Protein AF-A0A6G0QWD9-F1 (afdb_monomer)

Solvent-accessible surface area (backbone atoms only — not comparable to full-atom values): 4834 Å² total; per-residue (Å²): 129,57,66,43,86,88,73,74,45,73,54,84,80,85,83,74,78,90,81,58,91,64,73,72,82,69,82,72,73,79,50,74,69,55,48,52,53,48,50,57,40,47,76,67,67,48,53,46,70,59,46,52,52,50,46,22,68,76,68,76,39,59,68,88,68,50,74,89,61,76,89,130

pLDDT: mean 78.21, std 15.98, range [49.97, 95.75]

Mean predicted aligned error: 13.44 Å

Sequence (72 aa):
MVTCLDSEHVSIFEFGEHSSATASPGRKKLSLAQKAFCRDLAQNHIRPMRIRHALSRKFATPLEDLPPLKMV

Secondary structure (DSSP, 8-state):
-EE-TTT--EE----S----SSPPPPP-PPPHHHHHHHHHHHHTT--HHHHHHHHHHHTT--GGGSPPP---

Radius of gyration: 22.29 Å; Cα contacts (8 Å, |Δi|>4): 45; chains: 1; bounding box: 39×29×60 Å

Nearest PDB structures (foldseek):
  5opt-assembly1_R  TM=5.381E-01  e=2.664E+00  Trypanosoma cruzi strain CL Brener
  3jbn-assembly1_U  TM=5.311E-01  e=6.779E+00  Plasmodium falciparum 3D7

Structure (mmCIF, N/CA/C/O backbone):
data_AF-A0A6G0QWD9-F1
#
_entry.id   AF-A0A6G0QWD9-F1
#
loop_
_atom_site.group_PDB
_atom_site.id
_atom_site.type_symbol
_atom_site.label_atom_id
_atom_site.label_alt_id
_atom_site.label_comp_id
_atom_site.label_asym_id
_atom_site.label_entity_id
_atom_site.label_seq_id
_atom_site.pdbx_PDB_ins_code
_atom_site.Cartn_x
_atom_site.Cartn_y
_atom_site.Cartn_z
_atom_site.occupancy
_atom_site.B_iso_or_equiv
_atom_site.auth_seq_id
_atom_site.auth_comp_id
_atom_site.auth_asym_id
_atom_site.auth_atom_id
_atom_site.pdbx_PDB_model_num
ATOM 1 N N . MET A 1 1 ? 27.184 -7.323 -32.405 1.00 54.41 1 MET A N 1
ATOM 2 C CA . MET A 1 1 ? 26.695 -8.603 -32.956 1.00 54.41 1 MET A CA 1
ATOM 3 C C . MET A 1 1 ? 27.847 -9.215 -33.725 1.00 54.41 1 MET A C 1
ATOM 5 O O . MET A 1 1 ? 28.255 -8.638 -34.723 1.00 54.41 1 MET A O 1
ATOM 9 N N . VAL A 1 2 ? 28.457 -10.272 -33.190 1.00 54.78 2 VAL A N 1
ATOM 10 C CA . VAL A 1 2 ? 29.542 -10.983 -33.876 1.00 54.78 2 VAL A CA 1
ATOM 11 C C . VAL A 1 2 ? 28.926 -12.233 -34.479 1.00 54.78 2 VAL A C 1
ATOM 13 O O . VAL A 1 2 ? 28.314 -13.026 -33.762 1.00 54.78 2 VAL A O 1
ATOM 16 N N . THR A 1 3 ? 29.050 -12.372 -35.791 1.00 54.62 3 THR A N 1
ATOM 17 C CA . THR A 1 3 ? 28.559 -13.536 -36.526 1.00 54.62 3 THR A CA 1
ATOM 18 C C . THR A 1 3 ? 29.763 -14.379 -36.906 1.00 54.62 3 THR A C 1
ATOM 20 O O . THR A 1 3 ? 30.693 -13.872 -37.535 1.00 54.62 3 THR A O 1
ATOM 23 N N . CYS A 1 4 ? 29.779 -15.647 -36.503 1.00 56.31 4 CYS A N 1
ATOM 24 C CA . CYS A 1 4 ? 30.780 -16.581 -37.001 1.00 56.31 4 CYS A CA 1
ATOM 25 C C . CYS A 1 4 ? 30.390 -16.979 -38.429 1.00 56.31 4 CYS A C 1
ATOM 27 O O . CYS A 1 4 ? 29.298 -17.504 -38.634 1.00 56.31 4 CYS A O 1
ATOM 29 N N . LEU A 1 5 ? 31.258 -16.725 -39.409 1.00 72.44 5 LEU A N 1
ATOM 30 C CA . LEU A 1 5 ? 30.985 -17.048 -40.818 1.00 72.44 5 LEU A CA 1
ATOM 31 C C . LEU A 1 5 ? 31.099 -18.547 -41.131 1.00 72.44 5 LEU A C 1
ATOM 33 O O . LEU A 1 5 ? 30.639 -18.975 -42.179 1.00 72.44 5 LEU A O 1
ATOM 37 N N . ASP A 1 6 ? 31.688 -19.330 -40.227 1.00 72.00 6 ASP A N 1
ATOM 38 C CA . ASP A 1 6 ? 31.932 -20.763 -40.426 1.00 72.00 6 ASP A CA 1
ATOM 39 C C . ASP A 1 6 ? 30.760 -21.634 -39.933 1.00 72.00 6 ASP A C 1
ATOM 41 O O . ASP A 1 6 ? 30.504 -22.715 -40.450 1.00 72.00 6 ASP A O 1
ATOM 45 N N . SER A 1 7 ? 30.015 -21.152 -38.931 1.00 70.44 7 SER A N 1
ATOM 46 C CA . SER A 1 7 ? 28.865 -21.855 -38.341 1.00 70.44 7 SER A CA 1
ATOM 47 C C . SER A 1 7 ? 27.530 -21.133 -38.534 1.00 70.44 7 SER A C 1
ATOM 49 O O . SER A 1 7 ? 26.518 -21.586 -38.002 1.00 70.44 7 SER A O 1
ATOM 51 N N . GLU A 1 8 ? 27.541 -19.984 -39.222 1.00 64.06 8 GLU A N 1
ATOM 52 C CA . GLU A 1 8 ? 26.406 -19.059 -39.410 1.00 64.06 8 GLU A CA 1
ATOM 53 C C . GLU A 1 8 ? 25.668 -18.681 -38.110 1.00 64.06 8 GLU A C 1
ATOM 55 O O . GLU A 1 8 ? 24.555 -18.154 -38.119 1.00 64.06 8 GLU A O 1
ATOM 60 N N . HIS A 1 9 ? 26.296 -18.916 -36.958 1.00 55.91 9 HIS A N 1
ATOM 61 C CA . HIS A 1 9 ? 25.684 -18.708 -35.658 1.00 55.91 9 HIS A CA 1
ATOM 62 C C . HIS A 1 9 ? 25.953 -17.285 -35.167 1.00 55.91 9 HIS A C 1
ATOM 64 O O . HIS A 1 9 ? 27.094 -16.809 -35.113 1.00 55.91 9 HIS A O 1
ATOM 70 N N . VAL A 1 10 ? 24.876 -16.605 -34.778 1.00 57.78 10 VAL A N 1
ATOM 71 C CA . VAL A 1 10 ? 24.924 -15.298 -34.127 1.00 57.78 10 VAL A CA 1
ATOM 72 C C . VAL A 1 10 ? 24.973 -15.516 -32.622 1.00 57.78 10 VAL A C 1
ATOM 74 O O . VAL A 1 10 ? 24.030 -16.045 -32.037 1.00 57.78 10 VAL A O 1
ATOM 77 N N . SER A 1 11 ? 26.037 -15.039 -31.983 1.00 56.16 11 SER A N 1
ATOM 78 C CA . SER A 1 11 ? 26.113 -14.979 -30.523 1.00 56.16 11 SER A CA 1
ATOM 79 C C . SER A 1 11 ? 25.891 -13.540 -30.064 1.00 56.16 11 SER A C 1
ATOM 81 O O . SER A 1 11 ? 26.683 -12.639 -30.357 1.00 56.16 11 SER A O 1
ATOM 83 N N . ILE A 1 12 ? 24.787 -13.312 -29.351 1.00 62.38 12 ILE A N 1
ATOM 84 C CA . ILE A 1 12 ? 24.493 -12.033 -28.702 1.00 62.38 12 ILE A CA 1
ATOM 85 C C . ILE A 1 12 ? 25.172 -12.058 -27.331 1.00 62.38 12 ILE A C 1
ATOM 87 O O . ILE A 1 12 ? 24.694 -12.700 -26.401 1.00 62.38 12 ILE A O 1
ATOM 91 N N . PHE A 1 13 ? 26.312 -11.380 -27.218 1.00 52.69 13 PHE A N 1
ATOM 92 C CA . PHE A 1 13 ? 26.951 -11.110 -25.934 1.00 52.69 13 PHE A CA 1
ATOM 93 C C . PHE A 1 13 ? 26.476 -9.743 -25.437 1.00 52.69 13 PHE A C 1
ATOM 95 O O . PHE A 1 13 ? 26.974 -8.714 -25.892 1.00 52.69 13 PHE A O 1
ATOM 102 N N . GLU A 1 14 ? 25.504 -9.724 -24.527 1.00 54.41 14 GLU A N 1
ATOM 103 C CA . GLU A 1 14 ? 25.163 -8.516 -23.773 1.00 54.41 14 GLU A CA 1
ATOM 104 C C . GLU A 1 14 ? 26.073 -8.433 -22.544 1.00 54.41 14 GLU A C 1
ATOM 106 O O . GLU A 1 14 ? 25.871 -9.120 -21.544 1.00 54.41 14 GLU A 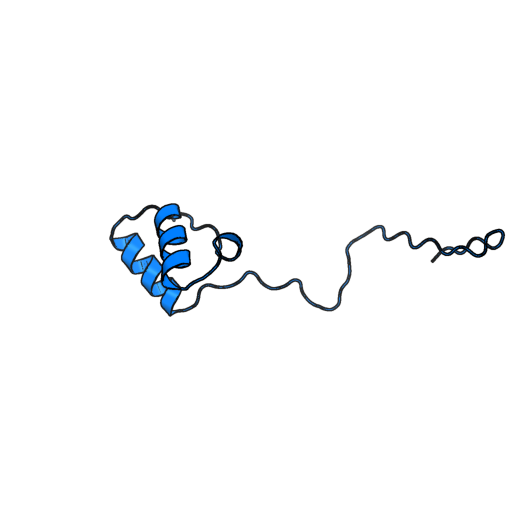O 1
ATOM 111 N N . PHE A 1 15 ? 27.117 -7.609 -22.629 1.00 50.22 15 PHE A N 1
ATOM 112 C CA . PHE A 1 15 ? 27.845 -7.140 -21.455 1.00 50.22 15 PHE A CA 1
ATOM 113 C C . PHE A 1 15 ? 27.442 -5.689 -21.203 1.00 50.22 15 PHE A C 1
ATOM 115 O O . PHE A 1 15 ? 27.798 -4.804 -21.979 1.00 50.22 15 PHE A O 1
ATOM 122 N N . GLY A 1 16 ? 26.705 -5.462 -20.116 1.00 49.97 16 GLY A N 1
ATOM 123 C CA . GLY A 1 16 ? 26.267 -4.132 -19.699 1.00 49.97 16 GLY A CA 1
ATOM 124 C C . GLY A 1 16 ? 24.767 -3.915 -19.877 1.00 49.97 16 GLY A C 1
ATOM 125 O O . GLY A 1 16 ? 24.252 -3.969 -20.983 1.00 49.97 16 GLY A O 1
ATOM 126 N N . GLU A 1 17 ? 24.120 -3.697 -18.730 1.00 58.47 17 GLU A N 1
ATOM 127 C CA . GLU A 1 17 ? 22.824 -3.053 -18.477 1.00 58.47 17 GLU A CA 1
ATOM 128 C C . GLU A 1 17 ? 21.760 -3.109 -19.592 1.00 58.47 17 GLU A C 1
ATOM 130 O O . GLU A 1 17 ? 21.847 -2.426 -20.611 1.00 58.47 17 GLU A O 1
ATOM 135 N N . HIS A 1 18 ? 20.685 -3.869 -19.342 1.00 59.66 18 HIS A N 1
ATOM 136 C CA . HIS A 1 18 ? 19.496 -3.904 -20.194 1.00 59.66 18 HIS A CA 1
ATOM 137 C C . HIS A 1 18 ? 18.919 -2.485 -20.374 1.00 59.66 18 HIS A C 1
ATOM 139 O O . HIS A 1 18 ? 18.235 -1.966 -19.490 1.00 59.66 18 HIS A O 1
ATOM 145 N N . SER A 1 19 ? 19.150 -1.852 -21.527 1.00 56.16 19 SER A N 1
ATOM 146 C CA . SER A 1 19 ? 18.555 -0.557 -21.877 1.00 56.16 19 SER A CA 1
ATOM 147 C C . SER A 1 19 ? 17.155 -0.747 -22.467 1.00 56.16 19 SER A C 1
ATOM 149 O O . SER A 1 19 ? 16.862 -0.422 -23.615 1.00 56.16 19 SER A O 1
ATOM 151 N N . SER A 1 20 ? 16.230 -1.288 -21.675 1.00 60.91 20 SER A N 1
ATOM 152 C CA . SER A 1 20 ? 14.823 -1.208 -22.059 1.00 60.91 20 SER A CA 1
ATOM 153 C C . SER A 1 20 ? 14.368 0.251 -21.940 1.00 60.91 20 SER A C 1
ATOM 155 O O . SER A 1 20 ? 14.424 0.824 -20.854 1.00 60.91 20 SER A O 1
ATOM 157 N N . ALA A 1 21 ? 13.873 0.853 -23.029 1.00 61.19 21 ALA A N 1
ATOM 158 C CA . ALA A 1 21 ? 13.275 2.200 -23.021 1.00 61.19 21 ALA A CA 1
ATOM 159 C C . ALA A 1 21 ? 12.071 2.322 -22.061 1.00 61.19 21 ALA A C 1
ATOM 161 O O . ALA A 1 21 ? 11.611 3.414 -21.730 1.00 61.19 21 ALA A O 1
ATOM 162 N N . THR A 1 22 ? 11.557 1.185 -21.598 1.00 57.88 22 THR A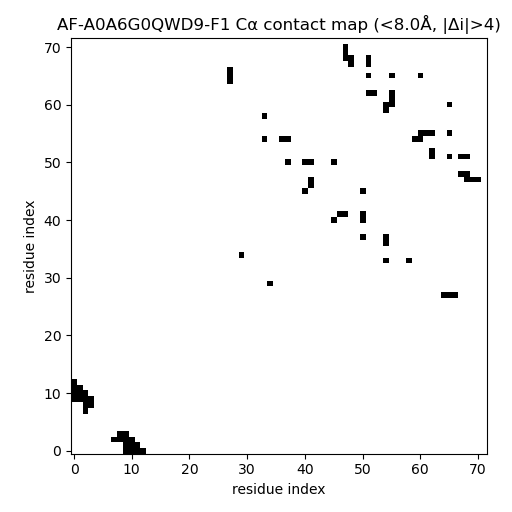 N 1
ATOM 163 C CA . THR A 1 22 ? 10.629 1.090 -20.483 1.00 57.88 22 THR A CA 1
ATOM 164 C C . THR A 1 22 ? 11.386 1.234 -19.170 1.00 57.88 22 THR A C 1
ATOM 166 O O . THR A 1 22 ? 12.176 0.366 -18.802 1.00 57.88 22 THR A O 1
ATOM 169 N N . ALA A 1 23 ? 11.110 2.313 -18.437 1.00 61.25 23 ALA A N 1
ATOM 170 C CA . ALA A 1 23 ? 11.562 2.442 -17.059 1.00 61.25 23 ALA A CA 1
ATOM 171 C C . ALA A 1 23 ? 11.141 1.204 -16.251 1.00 61.25 23 ALA A C 1
ATOM 173 O O . ALA A 1 23 ? 10.003 0.739 -16.374 1.00 61.25 23 ALA A O 1
ATOM 174 N N . SER A 1 24 ? 12.042 0.694 -15.405 1.00 60.19 24 SER A N 1
ATOM 175 C CA . SER A 1 24 ? 11.711 -0.362 -14.447 1.00 60.19 24 SER A CA 1
ATOM 176 C C . SER A 1 24 ? 10.424 0.005 -13.703 1.00 60.19 24 SER A C 1
ATOM 178 O O . SER A 1 24 ? 10.287 1.171 -13.307 1.00 60.19 24 SER A O 1
ATOM 180 N N . PRO A 1 25 ? 9.485 -0.940 -13.488 1.00 65.31 25 PRO A N 1
ATOM 181 C CA . PRO A 1 25 ? 8.242 -0.656 -12.787 1.00 65.31 25 PRO A CA 1
ATOM 182 C C . PRO A 1 25 ? 8.547 0.083 -11.486 1.00 65.31 25 PRO A C 1
ATOM 184 O O . PRO A 1 25 ? 9.253 -0.429 -10.612 1.00 65.31 25 PRO A O 1
ATOM 187 N N . GLY A 1 26 ? 8.078 1.328 -11.383 1.00 64.38 26 GLY A N 1
ATOM 188 C CA . GLY A 1 26 ? 8.331 2.147 -10.206 1.00 64.38 26 GLY A CA 1
ATOM 189 C C . GLY A 1 26 ? 7.855 1.414 -8.953 1.00 64.38 26 GLY A C 1
ATOM 190 O O . GLY A 1 26 ? 6.825 0.737 -8.981 1.00 64.38 26 GLY A O 1
ATOM 191 N N . ARG A 1 27 ? 8.594 1.541 -7.841 1.00 66.69 27 ARG A N 1
ATOM 192 C CA . ARG A 1 27 ? 8.193 0.928 -6.563 1.00 66.69 27 ARG A CA 1
ATOM 193 C C . ARG A 1 27 ? 6.728 1.268 -6.275 1.00 66.69 27 ARG A C 1
ATOM 195 O O . ARG A 1 27 ? 6.378 2.450 -6.223 1.00 66.69 27 ARG A O 1
ATOM 202 N N . LYS A 1 28 ? 5.893 0.239 -6.083 1.00 72.25 28 LYS A N 1
ATOM 203 C CA . LYS A 1 28 ? 4.461 0.386 -5.787 1.00 72.25 28 LYS A CA 1
ATOM 204 C C . LYS A 1 28 ? 4.298 1.304 -4.570 1.00 72.25 28 LYS A C 1
ATOM 206 O O . LYS A 1 28 ? 4.730 0.985 -3.462 1.00 72.25 28 LYS A O 1
ATOM 211 N N . LYS A 1 29 ? 3.739 2.496 -4.794 1.00 80.94 29 LYS A N 1
ATOM 212 C CA . LYS A 1 29 ? 3.493 3.485 -3.738 1.00 80.94 29 LYS A CA 1
ATOM 213 C C . LYS A 1 29 ? 2.223 3.102 -2.983 1.00 80.94 29 LYS A C 1
ATOM 215 O O . LYS A 1 29 ? 1.240 2.705 -3.599 1.00 80.94 29 LYS A O 1
ATOM 220 N N . LEU A 1 30 ? 2.229 3.283 -1.662 1.00 86.12 30 LEU A N 1
ATOM 221 C CA . LEU A 1 30 ? 1.019 3.110 -0.858 1.00 86.12 30 LEU A CA 1
ATOM 222 C C . LEU A 1 30 ? -0.034 4.157 -1.245 1.00 86.12 30 LEU A C 1
ATOM 224 O O . LEU A 1 30 ? 0.281 5.349 -1.357 1.00 86.12 30 LEU A O 1
ATOM 228 N N . SER A 1 31 ? -1.281 3.715 -1.397 1.00 89.94 31 SER A N 1
ATOM 229 C CA . SER A 1 31 ? -2.428 4.597 -1.620 1.00 89.94 31 SER A CA 1
ATOM 230 C C . SER A 1 31 ? -2.716 5.469 -0.392 1.00 89.94 31 SER A C 1
ATOM 232 O O . SER A 1 31 ? -2.238 5.200 0.714 1.00 89.94 31 SER A O 1
ATOM 234 N N . LEU A 1 32 ? -3.519 6.525 -0.560 1.00 91.94 32 LEU A N 1
ATOM 235 C CA . LEU A 1 32 ? -3.906 7.404 0.551 1.00 91.94 32 LEU A CA 1
ATOM 236 C C . LEU A 1 32 ? -4.607 6.625 1.680 1.00 91.94 32 LEU A C 1
ATOM 238 O O . LEU A 1 32 ? -4.282 6.812 2.851 1.00 91.94 32 LEU A O 1
ATOM 242 N N . ALA A 1 33 ? -5.502 5.699 1.322 1.00 92.38 33 ALA A N 1
ATOM 243 C CA . ALA A 1 33 ? -6.214 4.851 2.275 1.00 92.38 33 ALA A CA 1
ATOM 244 C C . ALA A 1 33 ? -5.268 3.906 3.039 1.00 92.38 33 ALA A C 1
ATOM 246 O O . ALA A 1 33 ? -5.383 3.757 4.255 1.00 92.38 33 ALA A O 1
ATOM 247 N N . GLN A 1 34 ? -4.291 3.311 2.347 1.00 91.94 34 GLN A N 1
ATOM 248 C CA . GLN A 1 34 ? -3.269 2.467 2.972 1.00 91.94 34 GLN A CA 1
ATOM 249 C C . GLN A 1 34 ? -2.388 3.268 3.938 1.00 91.94 34 GLN A C 1
ATOM 251 O O . GLN A 1 34 ? -2.091 2.796 5.033 1.00 91.94 34 GLN A O 1
ATOM 256 N N . LYS A 1 35 ? -2.008 4.500 3.573 1.00 93.38 35 LYS A N 1
ATOM 257 C CA . LYS A 1 35 ? -1.231 5.397 4.444 1.00 93.38 35 LYS A CA 1
ATOM 258 C C . LYS A 1 35 ? -1.993 5.783 5.708 1.00 93.38 35 LYS A C 1
ATOM 260 O O . LYS A 1 35 ? -1.406 5.744 6.785 1.00 93.38 35 LYS A O 1
ATOM 265 N N . ALA A 1 36 ? -3.276 6.128 5.585 1.00 95.31 36 ALA A N 1
ATOM 266 C CA . ALA A 1 36 ? -4.123 6.429 6.737 1.00 95.31 36 ALA A CA 1
ATOM 267 C C . ALA A 1 36 ? -4.192 5.225 7.689 1.00 95.31 36 ALA A C 1
ATOM 269 O O . ALA A 1 36 ? -3.912 5.362 8.873 1.00 95.31 36 ALA A O 1
ATOM 270 N N . PHE A 1 37 ? -4.415 4.026 7.145 1.00 94.50 37 PHE A N 1
ATOM 271 C CA . PHE A 1 37 ? -4.434 2.799 7.937 1.00 94.50 37 PHE A CA 1
ATOM 272 C C . PHE A 1 37 ? -3.099 2.502 8.640 1.00 94.50 37 PHE A C 1
ATOM 274 O O . PHE A 1 37 ? -3.086 2.137 9.815 1.00 94.50 37 PHE A O 1
ATOM 281 N N . CYS A 1 38 ? -1.965 2.685 7.954 1.00 93.38 38 CYS A N 1
ATOM 282 C CA . CYS A 1 38 ? -0.647 2.562 8.578 1.00 93.38 38 CYS A CA 1
ATOM 283 C C . CYS A 1 38 ? -0.456 3.554 9.725 1.00 93.38 38 CYS A C 1
ATOM 285 O O . CYS A 1 38 ? 0.102 3.180 10.753 1.00 93.38 38 CYS A O 1
ATOM 287 N N . ARG A 1 39 ? -0.900 4.803 9.550 1.00 94.56 39 ARG A N 1
ATOM 288 C CA . ARG A 1 39 ? -0.780 5.856 10.562 1.00 94.56 39 ARG A CA 1
ATOM 289 C C . ARG A 1 39 ? -1.580 5.515 11.814 1.00 94.56 39 ARG A C 1
ATOM 291 O O . ARG A 1 39 ? -1.023 5.606 12.902 1.00 94.56 39 ARG A O 1
ATOM 298 N N . ASP A 1 40 ? -2.818 5.058 11.661 1.00 95.75 40 ASP A N 1
ATOM 299 C CA . ASP A 1 40 ? -3.663 4.675 12.796 1.00 95.75 40 ASP A CA 1
ATOM 300 C C . ASP A 1 40 ? -3.024 3.523 13.589 1.00 95.75 40 ASP A C 1
ATOM 302 O O . ASP A 1 40 ? -2.938 3.564 14.814 1.00 95.75 40 ASP A O 1
ATOM 306 N N . LEU A 1 41 ? -2.493 2.502 12.908 1.00 94.44 41 LEU A N 1
ATOM 307 C CA . LEU A 1 41 ? -1.815 1.393 13.586 1.00 94.44 41 LEU A CA 1
ATOM 308 C C . LEU A 1 41 ? -0.476 1.807 14.216 1.00 94.44 41 LEU A C 1
ATOM 310 O O . LEU A 1 41 ? -0.115 1.294 15.274 1.00 94.44 41 LEU A O 1
ATOM 314 N N . ALA A 1 42 ? 0.251 2.738 13.598 1.00 93.56 42 ALA A N 1
ATOM 315 C CA . ALA A 1 42 ? 1.486 3.282 14.153 1.00 93.56 42 ALA A CA 1
ATOM 316 C C . ALA A 1 42 ? 1.226 4.104 15.426 1.00 93.56 42 ALA A C 1
ATOM 318 O O . ALA A 1 42 ? 1.978 3.971 16.388 1.00 93.56 42 ALA A O 1
AT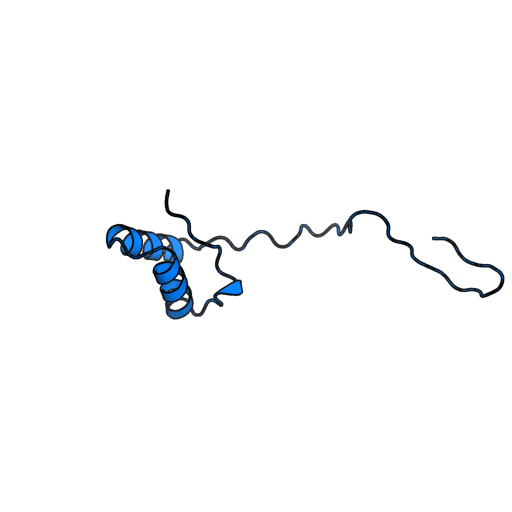OM 319 N N . GLN A 1 43 ? 0.136 4.880 15.470 1.00 94.56 43 GLN A N 1
ATOM 320 C CA . GLN A 1 43 ? -0.319 5.582 16.680 1.00 94.56 43 GLN A CA 1
ATOM 321 C C . GLN A 1 43 ? -0.683 4.612 17.811 1.00 94.56 43 GLN A C 1
ATOM 323 O O . GLN A 1 43 ? -0.478 4.923 18.976 1.00 94.56 43 GLN A O 1
ATOM 328 N N . ASN A 1 44 ? -1.149 3.408 17.471 1.00 94.62 44 ASN A N 1
ATOM 329 C CA . ASN A 1 44 ? -1.396 2.324 18.425 1.00 94.62 44 ASN A CA 1
ATOM 330 C C . ASN A 1 44 ? -0.135 1.492 18.743 1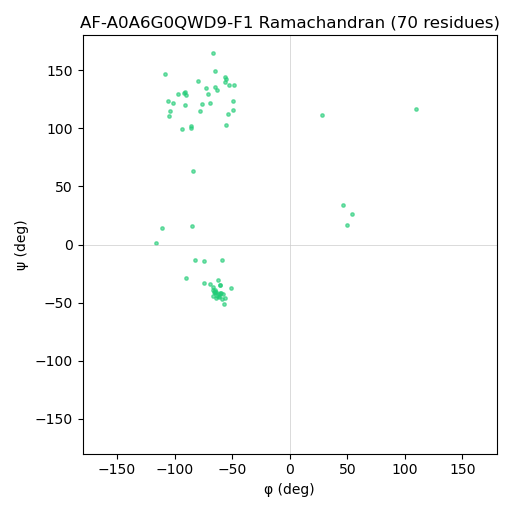.00 94.62 44 ASN A C 1
ATOM 332 O O . ASN A 1 44 ? -0.238 0.374 19.248 1.00 94.62 44 ASN A O 1
ATOM 336 N N . HIS A 1 45 ? 1.060 1.996 18.412 1.00 91.62 45 HIS A N 1
ATOM 337 C CA . HIS A 1 45 ? 2.357 1.349 18.649 1.00 91.62 45 HIS A CA 1
ATOM 338 C C . HIS A 1 45 ? 2.476 -0.073 18.077 1.00 91.62 45 HIS A C 1
ATOM 340 O O . HIS A 1 45 ? 3.262 -0.904 18.546 1.00 91.62 45 HIS A O 1
ATOM 346 N N . ILE A 1 46 ? 1.710 -0.381 17.029 1.00 95.06 46 ILE A N 1
ATOM 347 C CA . ILE A 1 46 ? 1.794 -1.674 16.364 1.00 95.06 46 ILE A CA 1
ATOM 348 C C . ILE A 1 46 ? 3.113 -1.743 15.596 1.00 95.06 46 ILE A C 1
ATOM 350 O O . ILE A 1 46 ? 3.456 -0.858 14.814 1.00 95.06 46 ILE A O 1
ATOM 354 N N . ARG A 1 47 ? 3.865 -2.830 15.797 1.00 94.19 47 ARG A N 1
ATOM 355 C CA . ARG A 1 47 ? 5.156 -3.023 15.123 1.00 94.19 47 ARG A CA 1
ATOM 356 C C . ARG A 1 47 ? 5.000 -2.953 13.595 1.00 94.19 47 ARG A C 1
ATOM 358 O O . ARG A 1 47 ? 4.077 -3.584 13.073 1.00 94.19 47 ARG A O 1
ATOM 365 N N . PRO A 1 48 ? 5.937 -2.322 12.859 1.00 93.12 48 PRO A N 1
ATOM 366 C CA . PRO A 1 48 ? 5.849 -2.150 11.404 1.00 93.12 48 PRO A CA 1
ATOM 367 C C . PRO A 1 48 ? 5.558 -3.440 10.631 1.00 93.12 48 PRO A C 1
ATOM 369 O O . PRO A 1 48 ? 4.765 -3.441 9.692 1.00 93.12 48 PRO A O 1
ATOM 372 N N . MET 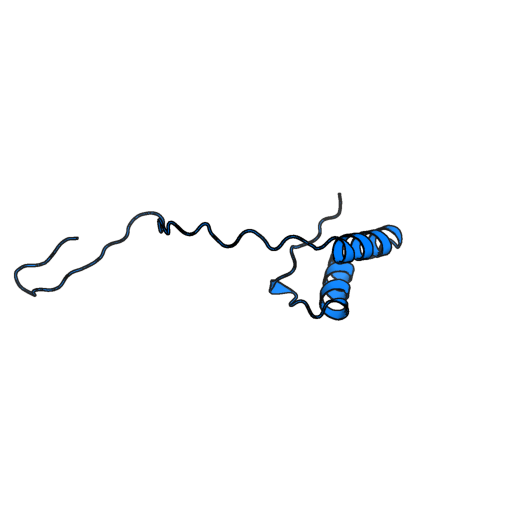A 1 49 ? 6.131 -4.568 11.065 1.00 93.94 49 MET A N 1
ATOM 373 C CA . MET A 1 49 ? 5.869 -5.859 10.429 1.00 93.94 49 MET A CA 1
ATOM 374 C C . MET A 1 49 ? 4.408 -6.304 10.583 1.00 93.94 49 MET A C 1
ATOM 376 O O . MET A 1 49 ? 3.788 -6.767 9.627 1.00 93.94 49 MET A O 1
ATOM 380 N N . ARG A 1 50 ? 3.814 -6.098 11.765 1.00 94.62 50 ARG A N 1
ATOM 381 C CA . ARG A 1 50 ? 2.396 -6.399 12.014 1.00 94.62 50 ARG A CA 1
ATOM 382 C C . ARG A 1 50 ? 1.481 -5.481 11.203 1.00 94.62 50 ARG A C 1
ATOM 384 O O . ARG A 1 50 ? 0.474 -5.955 10.687 1.00 94.62 50 ARG A O 1
ATOM 391 N N . ILE A 1 51 ? 1.855 -4.210 11.034 1.00 95.06 51 ILE A N 1
ATOM 392 C CA . ILE A 1 51 ? 1.147 -3.265 10.155 1.00 95.06 51 ILE A CA 1
ATOM 393 C C . ILE A 1 51 ? 1.175 -3.759 8.705 1.00 95.06 51 ILE A C 1
ATOM 395 O O . ILE A 1 51 ? 0.132 -3.798 8.057 1.00 95.06 51 ILE A O 1
ATOM 399 N N . ARG A 1 52 ? 2.335 -4.210 8.209 1.00 93.44 52 ARG A N 1
ATOM 400 C CA . ARG A 1 52 ? 2.482 -4.761 6.851 1.00 93.44 52 ARG A CA 1
ATOM 401 C C . ARG A 1 52 ? 1.603 -6.001 6.629 1.00 93.44 52 ARG A C 1
ATOM 403 O O . ARG A 1 52 ? 0.937 -6.096 5.602 1.00 93.44 52 ARG A O 1
ATOM 410 N N . HIS A 1 53 ? 1.524 -6.908 7.602 1.00 94.94 53 HIS A N 1
ATOM 411 C CA . HIS A 1 53 ? 0.603 -8.052 7.536 1.00 94.94 53 HIS A CA 1
ATOM 412 C C . HIS A 1 53 ? -0.874 -7.639 7.570 1.00 94.94 53 HIS A C 1
ATOM 414 O O . HIS A 1 53 ? -1.687 -8.187 6.825 1.00 94.94 53 HIS A O 1
ATOM 420 N N . ALA A 1 54 ? -1.236 -6.666 8.408 1.00 94.38 54 ALA A N 1
ATOM 421 C CA . ALA A 1 54 ? -2.601 -6.152 8.469 1.00 94.38 54 ALA A CA 1
ATOM 422 C C . ALA A 1 54 ? -3.011 -5.460 7.158 1.00 94.38 54 ALA A C 1
ATOM 424 O O . ALA A 1 54 ? -4.135 -5.647 6.697 1.00 94.38 54 ALA A O 1
ATOM 425 N N . LEU A 1 55 ? -2.091 -4.717 6.532 1.00 93.50 55 LEU A N 1
ATOM 426 C CA . LEU A 1 55 ? -2.255 -4.118 5.205 1.00 93.50 55 LEU A CA 1
ATOM 427 C C . LEU A 1 55 ? -2.580 -5.177 4.151 1.00 93.50 55 LEU A C 1
ATOM 429 O O . LEU A 1 55 ? -3.565 -5.035 3.429 1.00 93.50 55 LEU A O 1
ATOM 433 N N . SER A 1 56 ? -1.774 -6.242 4.099 1.00 92.75 56 SER A N 1
ATOM 434 C CA . SER A 1 56 ? -1.952 -7.333 3.139 1.00 92.75 56 SER A CA 1
ATOM 435 C C . SER A 1 56 ? -3.347 -7.945 3.242 1.00 92.75 56 SER A C 1
ATOM 437 O O . SER A 1 56 ? -4.053 -8.066 2.244 1.00 92.75 56 SER A O 1
ATOM 439 N N . ARG A 1 57 ? -3.793 -8.217 4.473 1.00 94.25 57 ARG A N 1
ATOM 440 C CA . ARG A 1 57 ? -5.127 -8.760 4.745 1.00 94.25 57 ARG A CA 1
ATOM 441 C C . ARG A 1 57 ? -6.258 -7.789 4.406 1.00 94.25 57 ARG A C 1
ATOM 443 O O . ARG A 1 57 ? -7.256 -8.207 3.837 1.00 94.25 57 ARG A O 1
ATOM 450 N N . LYS A 1 58 ? -6.134 -6.512 4.781 1.00 93.81 58 LYS A N 1
ATOM 451 C CA . LYS A 1 58 ? -7.220 -5.525 4.650 1.00 93.81 58 LYS A CA 1
ATOM 452 C C . LYS A 1 58 ? -7.446 -5.074 3.206 1.00 93.81 58 LYS A C 1
ATOM 454 O O . LYS A 1 58 ? -8.577 -4.786 2.838 1.00 93.81 58 LYS A O 1
ATOM 459 N N . PHE A 1 59 ? -6.383 -5.003 2.409 1.00 91.25 59 PHE A N 1
ATOM 460 C CA . PHE A 1 59 ? -6.427 -4.514 1.027 1.00 91.25 59 PHE A CA 1
ATOM 461 C C . PHE A 1 59 ? -6.182 -5.623 -0.006 1.00 91.25 59 PHE A C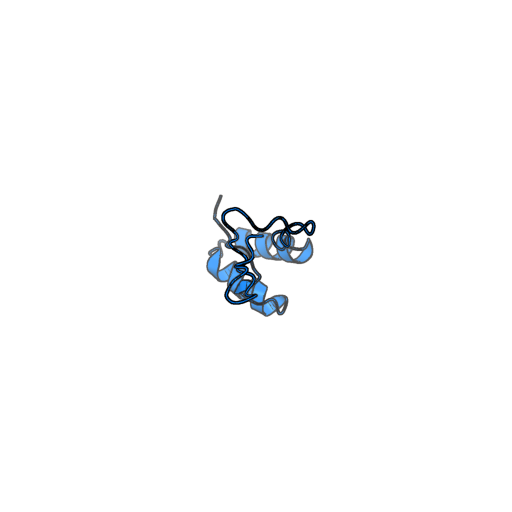 1
ATOM 463 O O . PHE A 1 59 ? -5.87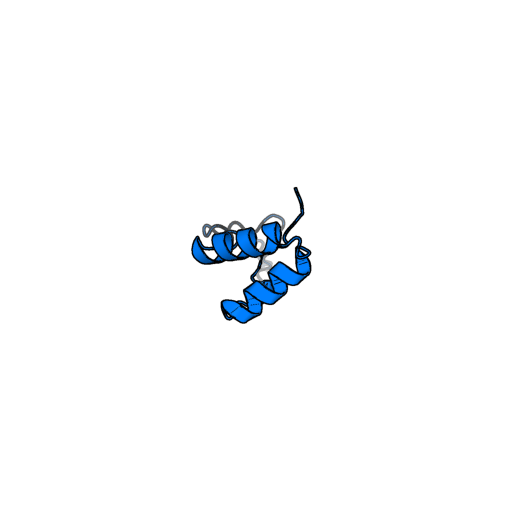6 -5.311 -1.154 1.00 91.25 59 PHE A O 1
ATOM 470 N N . ALA A 1 60 ? -6.261 -6.896 0.408 1.00 90.38 60 ALA A N 1
ATOM 471 C CA . ALA A 1 60 ? -5.984 -8.072 -0.425 1.00 90.38 60 ALA A CA 1
ATOM 472 C C . ALA A 1 60 ? -4.682 -7.941 -1.245 1.00 90.38 60 ALA A C 1
ATOM 474 O O . ALA A 1 60 ? -4.592 -8.383 -2.386 1.00 90.38 60 ALA A O 1
ATOM 475 N N . THR A 1 61 ? -3.675 -7.272 -0.675 1.00 86.38 61 THR A N 1
ATOM 476 C CA . THR A 1 61 ? -2.413 -6.982 -1.361 1.00 86.38 61 THR A CA 1
ATOM 477 C C . THR A 1 61 ? -1.380 -8.037 -0.963 1.00 86.38 61 THR A C 1
ATOM 479 O O . THR A 1 61 ? -1.199 -8.253 0.240 1.00 86.38 61 THR A O 1
ATOM 482 N N . PRO A 1 62 ? -0.675 -8.688 -1.903 1.00 87.00 6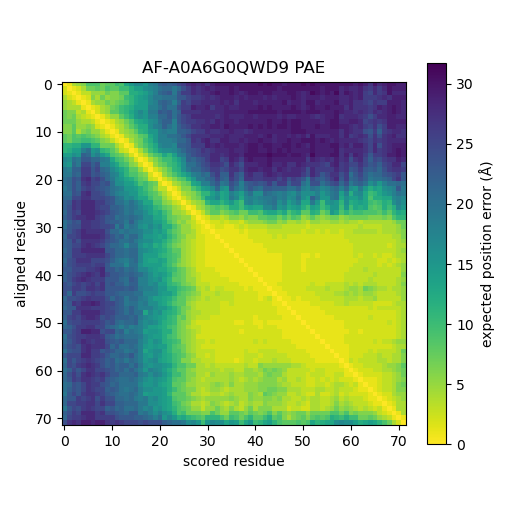2 PRO A N 1
ATOM 483 C CA . PRO A 1 62 ? 0.387 -9.630 -1.563 1.00 87.00 62 PRO A CA 1
ATOM 484 C C . PRO A 1 62 ? 1.454 -8.979 -0.67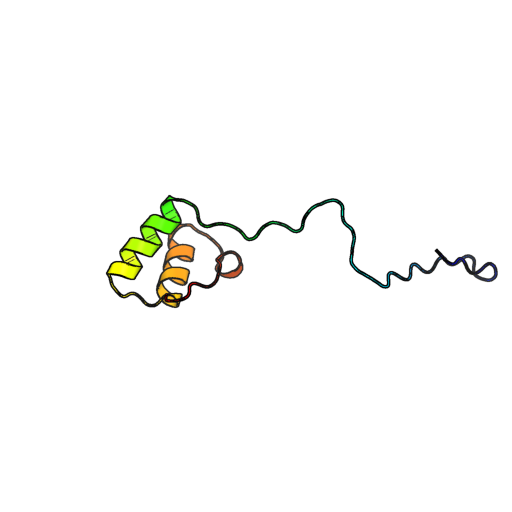8 1.00 87.00 62 PRO A C 1
ATOM 486 O O . PRO A 1 62 ? 1.789 -7.805 -0.845 1.00 87.00 62 PRO A O 1
ATOM 489 N N . LEU A 1 63 ? 2.020 -9.734 0.266 1.00 85.12 63 LEU A N 1
ATOM 490 C CA . LEU A 1 63 ? 3.099 -9.226 1.127 1.00 85.12 63 LEU A CA 1
ATOM 491 C C . LEU A 1 63 ? 4.334 -8.809 0.322 1.00 85.12 63 LEU A C 1
ATOM 493 O O . LEU A 1 63 ? 4.995 -7.837 0.691 1.00 85.12 63 LEU A O 1
ATOM 497 N N . GLU A 1 64 ? 4.613 -9.526 -0.764 1.00 85.06 64 GLU A N 1
ATOM 498 C CA . GLU A 1 64 ? 5.698 -9.290 -1.726 1.00 85.06 64 GLU A CA 1
ATOM 499 C C . GLU A 1 64 ? 5.586 -7.917 -2.399 1.00 85.06 64 GLU A C 1
ATOM 501 O O . GLU A 1 64 ? 6.588 -7.241 -2.619 1.00 85.06 64 GLU A O 1
ATOM 506 N N . ASP A 1 65 ? 4.351 -7.470 -2.629 1.00 83.19 65 ASP A N 1
ATOM 507 C CA . ASP A 1 65 ? 4.029 -6.196 -3.268 1.00 83.19 65 ASP A CA 1
ATOM 508 C C . ASP A 1 65 ? 4.076 -5.000 -2.311 1.00 83.19 65 ASP A C 1
ATOM 510 O O . ASP A 1 65 ? 4.048 -3.844 -2.746 1.00 83.19 65 ASP A O 1
ATOM 514 N N . LEU A 1 66 ? 4.127 -5.255 -1.001 1.00 85.31 66 LEU A N 1
ATOM 515 C CA . LEU A 1 66 ? 4.168 -4.210 0.012 1.00 85.31 66 LEU A CA 1
ATOM 516 C C . LEU A 1 66 ? 5.617 -3.835 0.343 1.00 85.31 66 LEU A C 1
ATOM 518 O O . LEU A 1 66 ? 6.417 -4.712 0.672 1.00 85.31 66 LEU A O 1
ATOM 522 N N . PRO A 1 67 ? 5.970 -2.540 0.360 1.00 84.88 67 PRO A N 1
ATOM 523 C CA . PRO A 1 67 ? 7.296 -2.124 0.790 1.00 84.88 67 PRO A CA 1
ATOM 524 C C . PRO A 1 67 ? 7.522 -2.441 2.283 1.00 84.88 67 PRO A C 1
ATOM 526 O O . PRO A 1 67 ? 6.578 -2.399 3.082 1.00 84.88 67 PRO A O 1
ATOM 529 N N . PRO A 1 68 ? 8.768 -2.729 2.703 1.00 84.69 68 PRO A N 1
ATOM 530 C CA . PRO A 1 68 ? 9.095 -2.847 4.117 1.00 84.69 68 PRO A CA 1
ATOM 531 C C . PRO A 1 68 ? 8.878 -1.505 4.827 1.00 84.69 68 PRO A C 1
ATOM 533 O O . PRO A 1 68 ? 9.325 -0.458 4.359 1.00 84.69 68 PRO A O 1
ATOM 536 N N . LEU A 1 69 ? 8.202 -1.549 5.975 1.00 85.50 69 LEU A N 1
ATOM 537 C CA . LEU A 1 69 ? 7.977 -0.386 6.829 1.00 85.50 69 LEU A CA 1
ATOM 538 C C . LEU A 1 69 ? 9.102 -0.299 7.869 1.00 85.50 69 LEU A C 1
ATOM 540 O O . LEU A 1 69 ? 9.401 -1.289 8.538 1.00 85.50 69 LEU A O 1
ATOM 544 N N . LYS A 1 70 ? 9.713 0.879 8.011 1.00 80.25 70 LYS A N 1
ATOM 545 C CA . LYS A 1 70 ? 10.701 1.184 9.056 1.00 80.25 70 LYS A CA 1
ATOM 546 C C . LYS A 1 70 ? 10.076 2.130 10.081 1.00 80.25 70 LYS A C 1
ATOM 548 O O . LYS A 1 70 ? 9.239 2.951 9.711 1.00 80.25 70 LYS A O 1
ATOM 553 N N . MET A 1 71 ? 10.470 2.000 11.346 1.00 66.62 71 MET A N 1
ATOM 554 C CA . MET A 1 71 ? 10.243 3.061 12.330 1.00 66.62 71 MET A CA 1
ATOM 555 C C . MET A 1 71 ? 11.205 4.209 12.021 1.00 66.62 71 MET A C 1
ATOM 557 O O . MET A 1 71 ? 12.368 3.946 11.712 1.00 66.62 71 MET A O 1
ATOM 561 N N . VAL A 1 72 ? 10.683 5.434 12.042 1.00 60.56 72 VAL A N 1
ATOM 562 C CA . VAL A 1 72 ? 11.456 6.681 11.954 1.00 60.56 72 VAL A CA 1
ATOM 563 C C . VAL A 1 72 ? 11.707 7.176 13.366 1.00 60.56 72 VAL A C 1
ATOM 565 O O . VAL A 1 72 ? 10.760 7.047 14.176 1.00 60.56 72 VAL A O 1
#

Foldseek 3Di:
DDADPVVRDDDDDDDDDDPDVDDDPPQDDDDPVLVVQLVVVVVVVNDQVVSLVVSCVVVVNDSVSDDRDDDD

Organism: NCBI:txid53985